Protein AF-A0A554A2L9-F1 (afdb_monomer_lite)

Radius of gyration: 14.88 Å; chains: 1; bounding box: 31×36×47 Å

Organism: NCBI:txid2597270

Sequence (107 aa):
MQKYTQGCRFLEKVGDPIVTFDHTQHMHVGYYEKGIDFEATFLKVAGQEKWCLYFEQNFYQVVLHGDYSEDETFGSLVAVINGDLTYELGCLVLKQFLEREKLIKKE

pLDDT: mean 84.61, std 20.98, range [26.34, 97.94]

Foldseek 3Di:
DDDDDPWPFDPDDPDDDTFGFDPVDKDKAWDCPPNDTFIWMWTHTPPFQKIWIAGACVVVVHDFPDDFDADPPRGTGQDMDGHDDDRVNVNVSVVVSCCVRVVDPDD

Secondary structure (DSSP, 8-state):
-------------TTS----EEEEEEEEEEE-STT--EEEEEEEETTSSEEEEEE-TTTTT----S---EETTTEEEEEEEES---HHHHHHHHHHHHHHTTSS---

InterPro domains:
  IPR025047 Protein of unknown function DUF3986 [PF13143] (20-100)

Structure (mmCIF, N/CA/C/O backbone):
data_AF-A0A554A2L9-F1
#
_entry.id   AF-A0A554A2L9-F1
#
loop_
_atom_site.group_PDB
_atom_site.id
_atom_site.type_symbol
_atom_site.label_atom_id
_atom_site.label_alt_id
_atom_site.label_comp_id
_atom_site.label_asym_id
_atom_site.label_entity_id
_atom_site.label_seq_id
_atom_site.pdbx_PDB_ins_code
_atom_site.Cartn_x
_atom_site.Cartn_y
_atom_site.Cartn_z
_atom_site.occupancy
_atom_site.B_iso_or_equiv
_atom_site.auth_seq_id
_atom_site.auth_comp_id
_atom_site.auth_asym_id
_atom_site.auth_atom_id
_atom_site.pdbx_PDB_model_num
ATOM 1 N N . MET A 1 1 ? 1.418 -23.308 -29.157 1.00 35.03 1 MET A N 1
ATOM 2 C CA . MET A 1 1 ? 2.636 -22.654 -28.630 1.00 35.03 1 MET A CA 1
ATOM 3 C C . MET A 1 1 ? 2.201 -21.327 -28.022 1.00 35.03 1 MET A C 1
ATOM 5 O O . MET A 1 1 ? 1.708 -20.479 -28.755 1.00 35.03 1 MET A O 1
ATOM 9 N N . GLN A 1 2 ? 2.214 -21.229 -26.690 1.00 31.03 2 GLN A N 1
ATOM 10 C CA . GLN A 1 2 ? 1.704 -20.086 -25.921 1.00 31.03 2 GLN A CA 1
ATOM 11 C C . GLN A 1 2 ? 2.486 -18.806 -26.242 1.00 31.03 2 GLN A C 1
ATOM 13 O O . GLN A 1 2 ? 3.714 -18.831 -26.289 1.00 31.03 2 GLN A O 1
ATOM 18 N N . LYS A 1 3 ? 1.782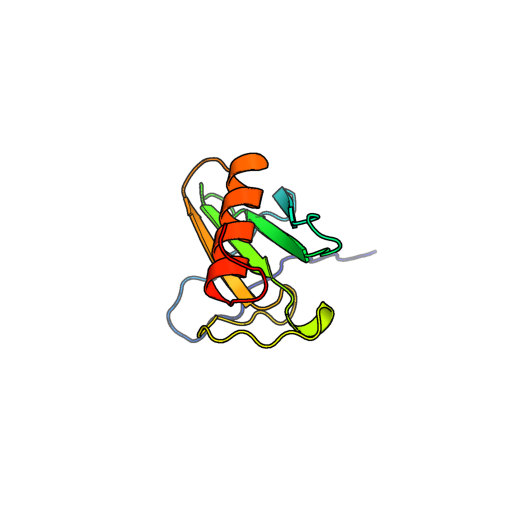 -17.685 -26.419 1.00 26.34 3 LYS A N 1
ATOM 19 C CA . LYS A 1 3 ? 2.367 -16.346 -26.313 1.00 26.34 3 LYS A CA 1
ATOM 20 C C . LYS A 1 3 ? 1.821 -15.716 -25.038 1.00 26.34 3 LYS A C 1
ATOM 22 O O . LYS A 1 3 ? 0.698 -15.227 -25.020 1.00 26.34 3 LYS A O 1
ATOM 27 N N . TYR A 1 4 ? 2.605 -15.800 -23.970 1.00 27.62 4 TYR A N 1
ATOM 28 C CA . TYR A 1 4 ? 2.410 -14.989 -22.778 1.00 27.62 4 TYR A CA 1
ATOM 29 C C . TYR A 1 4 ? 2.945 -13.591 -23.082 1.00 27.62 4 TYR A C 1
ATOM 31 O O . TYR A 1 4 ? 4.145 -13.407 -23.255 1.00 27.62 4 TYR A O 1
ATOM 39 N N . THR A 1 5 ? 2.058 -12.610 -23.154 1.00 32.28 5 THR A N 1
ATOM 40 C CA . THR A 1 5 ? 2.419 -11.200 -22.983 1.00 32.28 5 THR A CA 1
ATOM 41 C C . THR A 1 5 ? 1.708 -10.711 -21.733 1.00 32.28 5 THR A C 1
ATOM 43 O O . THR A 1 5 ? 0.685 -10.042 -21.816 1.00 32.28 5 THR A O 1
ATOM 46 N N . GLN A 1 6 ? 2.230 -11.104 -20.568 1.00 36.84 6 GLN A N 1
ATOM 47 C CA . GLN A 1 6 ? 2.011 -10.347 -19.339 1.00 36.84 6 GLN A CA 1
ATOM 48 C C . GLN A 1 6 ? 2.974 -9.164 -19.375 1.00 36.84 6 GLN A C 1
ATOM 50 O O . GLN A 1 6 ? 4.147 -9.278 -19.040 1.00 36.84 6 GLN A O 1
ATOM 55 N N . GLY A 1 7 ? 2.473 -8.048 -19.879 1.00 36.12 7 GLY A N 1
ATOM 56 C CA . GLY A 1 7 ? 3.020 -6.734 -19.605 1.00 36.12 7 GLY A CA 1
ATOM 57 C C . GLY A 1 7 ? 1.821 -5.887 -19.243 1.00 36.12 7 GLY A C 1
ATOM 58 O O . GLY A 1 7 ? 1.064 -5.512 -20.138 1.00 36.12 7 GLY A O 1
ATOM 59 N N . CYS A 1 8 ? 1.590 -5.675 -17.948 1.00 38.66 8 CYS A N 1
ATOM 60 C CA . CYS A 1 8 ? 0.551 -4.754 -17.495 1.00 38.66 8 CYS A CA 1
ATOM 61 C C . CYS A 1 8 ? 0.978 -3.352 -17.942 1.00 38.66 8 CYS A C 1
ATOM 63 O O . CYS A 1 8 ? 1.822 -2.720 -17.314 1.00 38.66 8 CYS A O 1
ATOM 65 N N . ARG A 1 9 ? 0.478 -2.916 -19.103 1.00 38.88 9 ARG A N 1
ATOM 66 C CA . ARG A 1 9 ? 0.591 -1.534 -19.562 1.00 38.88 9 ARG A CA 1
ATOM 67 C C . ARG A 1 9 ? -0.519 -0.747 -18.893 1.00 38.88 9 ARG A C 1
ATOM 69 O O . ARG A 1 9 ? -1.689 -0.996 -19.166 1.00 38.88 9 ARG A O 1
ATOM 76 N N . PHE A 1 10 ? -0.123 0.205 -18.066 1.00 48.34 10 PHE A N 1
ATOM 77 C CA . PHE A 1 10 ? -1.009 1.210 -17.508 1.00 48.34 10 PHE A CA 1
ATOM 78 C C . PHE A 1 10 ? -1.520 2.076 -18.661 1.00 48.34 10 PHE A C 1
ATOM 80 O O . PHE A 1 10 ? -0.737 2.644 -19.426 1.00 48.34 10 PHE A O 1
ATOM 87 N N . LEU A 1 11 ? -2.837 2.109 -18.850 1.00 38.03 1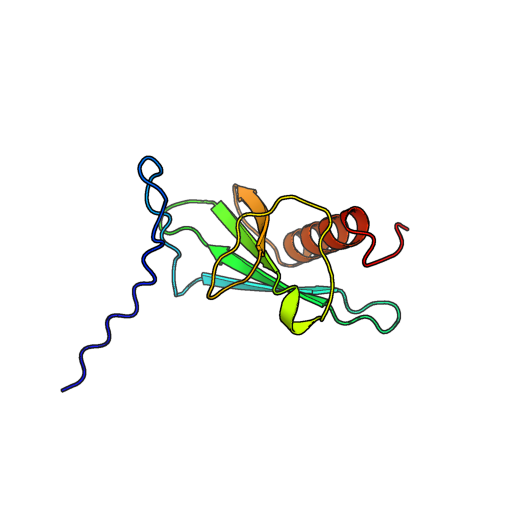1 LEU A N 1
ATOM 88 C CA . LEU A 1 11 ? -3.477 3.036 -19.775 1.00 38.03 11 LEU A CA 1
ATOM 89 C C . LEU A 1 11 ? -3.645 4.364 -19.039 1.00 38.03 11 LEU A C 1
ATOM 91 O O . LEU A 1 11 ? -4.618 4.561 -18.319 1.00 38.03 11 LEU A O 1
ATOM 95 N N . GLU A 1 12 ? -2.682 5.269 -19.197 1.00 39.41 12 GLU A N 1
ATOM 96 C CA . GLU A 1 12 ? -2.809 6.623 -18.667 1.00 39.41 12 GLU A CA 1
ATOM 97 C C . GLU A 1 12 ? -3.602 7.529 -19.612 1.00 39.41 12 GLU A C 1
ATOM 99 O O . GLU A 1 12 ? -3.522 7.454 -20.845 1.00 39.41 12 GLU A O 1
ATOM 104 N N . LYS A 1 13 ? -4.372 8.421 -18.983 1.00 38.44 13 LYS A N 1
ATOM 105 C CA . LYS A 1 13 ? -4.922 9.630 -19.590 1.00 38.44 13 LYS A CA 1
ATOM 106 C C . LYS A 1 13 ? -3.803 10.361 -20.341 1.00 38.44 13 LYS A C 1
ATOM 108 O O . LYS A 1 13 ? -2.669 10.431 -19.884 1.00 38.44 13 LYS A O 1
ATOM 113 N N . VAL A 1 14 ? -4.143 10.893 -21.513 1.00 35.50 14 VAL A N 1
ATOM 114 C CA . VAL A 1 14 ? -3.223 11.564 -22.442 1.00 35.50 14 VAL A CA 1
ATOM 115 C C . VAL A 1 14 ? -2.355 12.601 -21.711 1.00 35.50 14 VAL A C 1
ATOM 117 O O . VAL A 1 14 ? -2.851 13.673 -21.374 1.00 35.50 14 VAL A O 1
ATOM 120 N N . GLY A 1 15 ? -1.068 12.298 -21.501 1.00 43.72 15 GLY A N 1
ATOM 121 C CA . GLY A 1 15 ? -0.077 13.261 -21.006 1.00 43.72 15 GLY A CA 1
ATOM 122 C C . GLY A 1 15 ? 0.934 12.731 -19.990 1.00 43.72 15 GLY A C 1
ATOM 123 O O . GLY A 1 15 ? 2.027 13.292 -19.927 1.00 43.72 15 GLY A O 1
ATOM 124 N N . ASP A 1 16 ? 0.622 11.657 -19.262 1.00 48.25 16 ASP A N 1
ATOM 125 C CA . ASP A 1 16 ? 1.536 11.087 -18.265 1.00 48.25 16 ASP A CA 1
ATOM 126 C C . ASP A 1 16 ? 2.373 9.919 -18.838 1.00 48.25 16 ASP A C 1
ATOM 128 O O . ASP A 1 16 ? 1.960 9.245 -19.794 1.00 48.25 16 ASP A O 1
ATOM 132 N N . PRO A 1 17 ? 3.623 9.738 -18.365 1.00 55.69 17 PRO A N 1
ATOM 133 C CA . PRO A 1 17 ? 4.478 8.650 -18.807 1.00 55.69 17 PRO A CA 1
ATOM 134 C C . PRO A 1 17 ? 4.005 7.325 -18.208 1.00 55.69 17 PRO A C 1
ATOM 136 O O . PRO A 1 17 ? 4.181 7.109 -17.012 1.00 55.69 17 PRO A O 1
ATOM 139 N N . ILE A 1 18 ? 3.542 6.419 -19.082 1.00 67.56 18 ILE A N 1
ATOM 140 C CA . ILE A 1 18 ? 3.124 5.043 -18.760 1.00 67.56 18 ILE A CA 1
ATOM 141 C C . ILE A 1 18 ? 4.029 4.447 -17.677 1.00 67.56 18 ILE A C 1
ATOM 143 O O . ILE A 1 18 ? 5.163 4.027 -17.949 1.00 67.56 18 ILE A O 1
ATOM 147 N N . VAL A 1 19 ? 3.520 4.383 -16.447 1.00 76.31 19 VAL A N 1
ATOM 148 C CA . VAL A 1 19 ? 4.199 3.675 -15.363 1.00 76.31 19 VAL A CA 1
ATOM 149 C C . VAL A 1 19 ? 4.236 2.200 -15.743 1.00 76.31 19 VAL A C 1
ATOM 151 O O . VAL A 1 19 ? 3.277 1.658 -16.274 1.00 76.31 19 VAL A O 1
ATOM 154 N N . THR A 1 20 ? 5.372 1.540 -15.553 1.00 88.94 20 THR A N 1
ATOM 155 C CA . THR A 1 20 ? 5.499 0.091 -15.749 1.00 88.94 20 THR A CA 1
ATOM 156 C C . THR A 1 20 ? 6.064 -0.487 -14.467 1.00 88.94 20 THR A C 1
ATOM 158 O O . THR A 1 20 ? 7.040 0.049 -13.941 1.00 88.94 20 THR A O 1
ATOM 161 N N . PHE A 1 21 ? 5.463 -1.558 -13.957 1.00 92.25 21 PHE A N 1
ATOM 162 C CA . PHE A 1 21 ? 5.951 -2.234 -12.758 1.00 92.25 21 PHE A CA 1
ATOM 163 C C . PHE A 1 21 ? 6.853 -3.418 -13.105 1.00 92.25 21 PHE A C 1
ATOM 165 O O . PHE A 1 21 ? 6.679 -4.080 -14.128 1.00 92.25 21 PHE A O 1
ATOM 172 N N . ASP A 1 22 ? 7.827 -3.678 -12.240 1.00 91.56 22 ASP A N 1
ATOM 173 C CA . ASP A 1 22 ? 8.644 -4.882 -12.278 1.00 91.56 22 ASP A CA 1
ATOM 174 C C . ASP A 1 22 ? 7.815 -6.067 -11.766 1.00 91.56 22 ASP A C 1
ATOM 176 O O . ASP A 1 22 ? 7.504 -6.175 -10.582 1.00 91.56 22 ASP A O 1
ATOM 180 N N . HIS A 1 23 ? 7.471 -6.984 -12.670 1.00 88.31 23 HIS A N 1
ATOM 181 C CA . HIS A 1 23 ? 6.664 -8.165 -12.357 1.00 88.31 23 HIS A CA 1
ATOM 182 C C . HIS A 1 23 ? 7.342 -9.149 -11.391 1.00 88.31 23 HIS A C 1
ATOM 184 O O . HIS A 1 23 ? 6.678 -10.043 -10.868 1.00 88.31 23 HIS A O 1
ATOM 190 N N . THR A 1 24 ? 8.646 -9.011 -11.153 1.00 92.31 24 THR A N 1
ATOM 191 C CA . THR A 1 24 ? 9.404 -9.867 -10.232 1.00 92.31 24 THR A CA 1
ATOM 192 C C . THR A 1 24 ? 9.483 -9.304 -8.815 1.00 92.31 24 THR A C 1
ATOM 194 O O . THR A 1 24 ? 9.852 -10.036 -7.900 1.00 92.31 24 THR A O 1
ATOM 197 N N . GLN A 1 25 ? 9.113 -8.033 -8.614 1.00 93.00 25 GLN A N 1
ATOM 198 C CA . GLN A 1 25 ? 9.270 -7.331 -7.342 1.00 93.00 25 GLN A CA 1
ATOM 199 C C . GLN A 1 25 ? 7.957 -6.693 -6.881 1.00 93.00 25 GLN A C 1
ATOM 201 O O . GLN A 1 25 ? 7.538 -5.633 -7.349 1.00 93.00 25 GLN A O 1
ATOM 206 N N . HIS A 1 26 ? 7.338 -7.335 -5.897 1.00 95.62 26 HIS A N 1
ATOM 207 C CA . HIS A 1 26 ? 6.200 -6.819 -5.148 1.00 95.62 26 HIS A CA 1
ATOM 208 C C . HIS A 1 26 ? 6.347 -7.207 -3.676 1.00 95.62 26 HIS A C 1
ATOM 210 O O . HIS A 1 26 ? 7.020 -8.185 -3.347 1.00 95.62 26 HIS A O 1
ATOM 216 N N . MET A 1 27 ? 5.736 -6.432 -2.787 1.00 96.81 27 MET A N 1
ATOM 217 C CA . MET A 1 27 ? 5.768 -6.687 -1.350 1.00 96.81 27 MET A CA 1
ATOM 218 C C . MET A 1 27 ? 4.368 -6.533 -0.771 1.00 96.81 27 MET A C 1
ATOM 220 O O . MET A 1 27 ? 3.791 -5.449 -0.818 1.00 96.81 27 MET A O 1
ATOM 224 N N . HIS A 1 28 ? 3.846 -7.616 -0.204 1.00 97.12 28 HIS A N 1
ATOM 225 C CA . HIS A 1 28 ? 2.639 -7.571 0.610 1.00 97.12 28 HIS A CA 1
ATOM 226 C C . HIS A 1 28 ? 2.987 -7.037 1.998 1.00 97.12 28 HIS A C 1
ATOM 228 O O . HIS A 1 28 ? 3.994 -7.432 2.589 1.00 97.12 28 HIS A O 1
ATOM 234 N N . VAL A 1 29 ? 2.160 -6.131 2.502 1.00 97.88 29 VAL A N 1
ATOM 235 C CA . VAL A 1 29 ? 2.262 -5.554 3.844 1.00 97.88 29 VAL A CA 1
ATOM 236 C C . VAL A 1 29 ? 0.898 -5.616 4.507 1.00 97.88 29 VAL A C 1
ATOM 238 O O . VAL A 1 29 ? -0.118 -5.524 3.819 1.00 97.88 29 VAL A O 1
ATOM 241 N N . GLY A 1 30 ? 0.874 -5.754 5.831 1.00 96.94 30 GLY A N 1
ATOM 242 C CA . GLY A 1 30 ? -0.373 -5.975 6.553 1.00 96.94 30 GLY A CA 1
ATOM 243 C C . GLY A 1 30 ? -0.450 -5.288 7.910 1.00 96.94 30 GLY A C 1
ATOM 244 O O . GLY A 1 30 ? 0.562 -4.981 8.544 1.00 96.94 30 GLY A O 1
ATOM 245 N N . TYR A 1 31 ? -1.682 -5.053 8.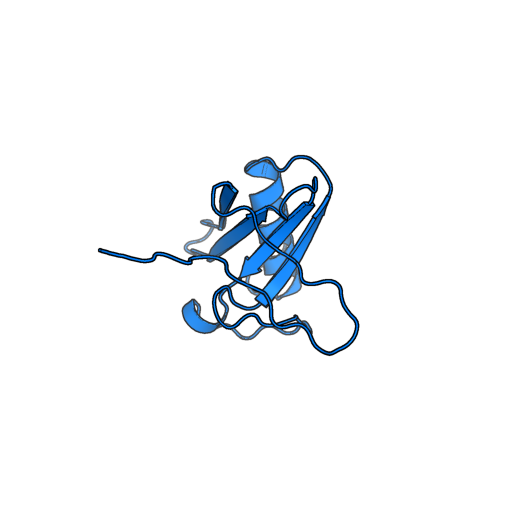351 1.00 96.69 31 TYR A N 1
ATOM 246 C CA . TYR A 1 31 ? -2.048 -4.602 9.687 1.00 96.69 31 TYR A CA 1
ATOM 247 C C . TYR A 1 31 ? -2.987 -5.635 10.315 1.00 96.69 31 TYR A C 1
ATOM 249 O O . TYR A 1 31 ? -4.132 -5.771 9.888 1.00 96.69 31 TYR A O 1
ATOM 257 N N . TYR A 1 32 ? -2.490 -6.332 11.342 1.00 95.06 32 TYR A N 1
ATOM 258 C CA . TYR A 1 32 ? -3.149 -7.503 11.943 1.00 95.06 32 TYR A CA 1
ATOM 259 C C . TYR A 1 32 ? -3.526 -7.312 13.425 1.00 95.06 32 TYR A C 1
ATOM 261 O O . TYR A 1 32 ? -3.645 -8.267 14.197 1.00 95.06 32 TYR A O 1
ATOM 269 N N . GLU A 1 33 ? -3.629 -6.066 13.887 1.00 92.81 33 GLU A N 1
ATOM 270 C CA . GLU A 1 33 ? -3.875 -5.774 15.300 1.00 92.81 33 GLU A CA 1
ATOM 271 C C . GLU A 1 33 ? -5.375 -5.656 15.603 1.00 92.81 33 GLU A C 1
ATOM 273 O O . GLU A 1 33 ? -6.185 -5.275 14.761 1.00 92.81 33 GLU A O 1
ATOM 278 N N . LYS A 1 34 ? -5.757 -5.928 16.859 1.00 88.31 34 LYS A N 1
ATOM 279 C CA . LYS A 1 34 ? -7.127 -5.722 17.378 1.00 88.31 34 LYS A CA 1
ATOM 280 C C . LYS A 1 34 ? -8.220 -6.461 16.584 1.00 88.31 34 LYS A C 1
ATOM 282 O O . LYS A 1 34 ? -9.366 -6.020 16.562 1.00 88.31 34 LYS A O 1
ATOM 287 N N . GLY A 1 35 ? -7.871 -7.600 15.981 1.00 88.88 35 GLY A N 1
ATOM 288 C CA . GLY A 1 35 ? -8.791 -8.418 15.184 1.00 88.88 35 GLY A CA 1
ATOM 289 C C . GLY A 1 35 ? -9.101 -7.840 13.802 1.00 88.88 35 GLY A C 1
ATOM 290 O O . GLY A 1 35 ? -10.056 -8.280 13.170 1.00 88.88 35 GLY A O 1
ATOM 291 N N . ILE A 1 36 ? -8.328 -6.849 13.363 1.00 92.19 36 ILE A N 1
ATOM 292 C CA . ILE A 1 36 ? -8.384 -6.279 12.020 1.00 92.19 36 ILE A CA 1
ATOM 293 C C . ILE A 1 36 ? -7.358 -7.006 11.158 1.00 92.19 36 ILE A C 1
ATOM 295 O O . ILE A 1 36 ? -6.287 -7.342 11.651 1.00 92.19 36 ILE A O 1
ATOM 299 N N . ASP A 1 37 ? -7.704 -7.240 9.897 1.00 95.56 37 ASP A N 1
ATOM 300 C CA . ASP A 1 37 ? -6.854 -7.888 8.904 1.00 95.56 37 ASP A CA 1
ATOM 301 C C . ASP A 1 37 ? -6.930 -7.073 7.606 1.00 95.56 37 ASP A C 1
ATOM 303 O O . ASP A 1 37 ? -7.847 -7.240 6.802 1.00 95.56 37 ASP A O 1
ATOM 307 N N . PHE A 1 38 ? -6.030 -6.097 7.474 1.00 97.06 38 PHE A N 1
ATOM 308 C CA . PHE A 1 38 ? -5.886 -5.292 6.262 1.00 97.06 38 PHE A CA 1
ATOM 309 C C . PHE A 1 38 ? -4.539 -5.572 5.620 1.00 97.06 38 PHE A C 1
ATOM 311 O O . PHE A 1 38 ? -3.508 -5.419 6.271 1.00 97.06 38 PHE A O 1
ATOM 318 N N . GLU A 1 39 ? -4.547 -5.870 4.329 1.00 97.25 39 GLU A N 1
ATOM 319 C CA . GLU A 1 39 ? -3.362 -6.058 3.507 1.00 97.25 39 GLU A CA 1
ATOM 320 C C . GLU A 1 39 ? -3.351 -5.062 2.350 1.00 97.25 39 GLU A C 1
ATOM 322 O O . GLU A 1 39 ? -4.381 -4.581 1.873 1.00 97.25 39 GLU A O 1
ATOM 327 N N . ALA A 1 40 ? -2.147 -4.733 1.909 1.00 97.50 40 ALA A N 1
ATOM 328 C CA . ALA A 1 40 ? -1.898 -3.883 0.762 1.00 97.50 40 ALA A CA 1
ATOM 329 C C . ALA A 1 40 ? -0.647 -4.374 0.034 1.00 97.50 40 ALA A C 1
ATOM 331 O O . ALA A 1 40 ? 0.201 -5.060 0.614 1.00 97.50 40 ALA A O 1
ATOM 332 N N . THR A 1 41 ? -0.518 -4.015 -1.240 1.00 97.69 41 THR A N 1
ATOM 333 C CA . THR A 1 41 ? 0.592 -4.488 -2.073 1.00 97.69 41 THR A CA 1
ATOM 334 C C . THR A 1 41 ? 1.405 -3.317 -2.593 1.00 97.69 41 THR A C 1
ATOM 336 O O . THR A 1 41 ? 0.890 -2.439 -3.284 1.00 97.69 41 THR A O 1
ATOM 339 N N . PHE A 1 42 ? 2.699 -3.319 -2.291 1.00 97.94 42 PHE A N 1
ATOM 340 C CA . PHE A 1 42 ? 3.668 -2.464 -2.954 1.00 97.94 42 PHE A CA 1
ATOM 341 C C . PHE A 1 42 ? 4.119 -3.090 -4.272 1.00 97.94 42 PHE A C 1
ATOM 343 O O . PHE A 1 42 ? 4.584 -4.229 -4.294 1.00 97.94 42 PHE A O 1
ATOM 350 N N . LEU A 1 43 ? 4.056 -2.317 -5.354 1.00 96.19 43 LEU A N 1
ATOM 351 C CA . LEU A 1 43 ? 4.588 -2.672 -6.669 1.00 96.19 43 LEU A CA 1
ATOM 352 C C . LEU A 1 43 ? 5.824 -1.818 -6.979 1.00 96.19 43 LEU A C 1
ATOM 354 O O . LEU A 1 43 ? 5.782 -0.589 -6.852 1.00 96.19 43 LEU A O 1
ATOM 358 N N . LYS A 1 44 ? 6.933 -2.457 -7.374 1.00 96.06 44 LYS A N 1
ATOM 359 C CA . LYS A 1 44 ? 8.178 -1.768 -7.750 1.00 96.06 44 LYS A CA 1
ATOM 360 C C . LYS A 1 44 ? 8.043 -1.168 -9.140 1.00 96.06 44 LYS A C 1
ATOM 362 O O . LYS A 1 44 ? 7.732 -1.883 -10.089 1.00 96.06 44 LYS A O 1
ATOM 367 N N . VAL A 1 45 ? 8.324 0.122 -9.300 1.00 94.38 45 VAL A N 1
ATOM 368 C CA . VAL A 1 45 ? 8.401 0.746 -10.629 1.00 94.38 45 VAL A CA 1
ATOM 369 C C . VAL A 1 45 ? 9.654 0.248 -11.350 1.00 94.38 45 VAL A C 1
ATOM 371 O O . VAL A 1 45 ? 10.764 0.325 -10.823 1.00 94.38 45 VAL A O 1
ATOM 374 N N . ALA A 1 46 ? 9.484 -0.256 -12.571 1.00 93.75 46 ALA A N 1
ATOM 375 C CA . ALA A 1 46 ? 10.565 -0.818 -13.366 1.00 93.75 46 ALA A CA 1
ATOM 376 C C . ALA A 1 46 ? 11.655 0.232 -13.640 1.00 93.75 46 ALA A C 1
ATOM 378 O O . ALA A 1 46 ? 11.383 1.325 -14.141 1.00 93.75 46 ALA A O 1
ATOM 379 N N . GLY A 1 47 ? 12.903 -0.114 -13.313 1.00 93.19 47 GLY A N 1
ATOM 380 C CA . GLY A 1 47 ? 14.065 0.753 -13.528 1.00 93.19 47 GLY A CA 1
ATOM 381 C C . GLY A 1 47 ? 14.129 1.991 -12.626 1.00 93.19 47 GLY A C 1
ATOM 382 O O . GLY A 1 47 ? 14.928 2.882 -12.905 1.00 93.19 47 GLY A O 1
ATOM 383 N N . GLN A 1 48 ? 13.308 2.074 -11.573 1.00 93.19 48 GLN A N 1
ATOM 384 C CA . GLN A 1 48 ? 13.315 3.193 -10.631 1.00 93.19 48 GLN A CA 1
ATOM 385 C C . GLN A 1 48 ? 13.382 2.704 -9.188 1.00 93.19 48 GLN A C 1
ATOM 387 O O . GLN A 1 48 ? 12.720 1.740 -8.809 1.00 93.19 48 GLN A O 1
ATOM 392 N N . GLU A 1 49 ? 14.080 3.455 -8.337 1.00 94.44 49 GLU A N 1
ATOM 393 C CA . GLU A 1 49 ? 13.977 3.294 -6.889 1.00 94.44 49 GLU A CA 1
ATOM 394 C C . GLU A 1 49 ? 12.676 3.910 -6.368 1.00 94.44 49 GLU A C 1
ATOM 396 O O . GLU A 1 49 ? 12.681 4.914 -5.662 1.00 94.44 49 GLU A O 1
ATOM 401 N N . LYS A 1 50 ? 11.539 3.347 -6.788 1.00 95.56 50 LYS A N 1
ATOM 402 C CA . LYS A 1 50 ? 10.200 3.823 -6.444 1.00 95.56 50 LYS A CA 1
ATOM 403 C C . LYS A 1 50 ? 9.232 2.657 -6.267 1.00 95.56 50 LYS A C 1
ATOM 405 O O . LYS A 1 50 ? 9.200 1.749 -7.093 1.00 95.56 50 LYS A O 1
ATOM 410 N N . TRP A 1 51 ? 8.410 2.724 -5.230 1.00 97.25 51 TRP A N 1
ATOM 411 C CA . TRP A 1 51 ? 7.375 1.746 -4.914 1.00 97.25 51 TRP A CA 1
ATOM 412 C C . TRP A 1 51 ? 6.014 2.428 -4.785 1.00 97.25 51 TRP A C 1
ATOM 414 O O . TRP A 1 51 ? 5.912 3.500 -4.189 1.00 97.25 51 TRP A O 1
ATOM 424 N N . CYS A 1 52 ? 4.973 1.794 -5.316 1.00 96.88 52 CYS A N 1
ATOM 425 C CA . CYS A 1 52 ? 3.591 2.273 -5.271 1.00 96.88 52 CYS A CA 1
ATOM 426 C C . CYS A 1 52 ? 2.747 1.327 -4.414 1.00 96.88 52 CYS A C 1
ATOM 428 O O . CYS A 1 52 ? 2.720 0.134 -4.704 1.00 96.88 52 CYS A O 1
ATOM 430 N N . LEU A 1 53 ? 2.080 1.840 -3.378 1.00 97.75 53 LEU A N 1
ATOM 431 C CA . LEU A 1 53 ? 1.192 1.068 -2.509 1.00 97.75 53 LEU A CA 1
ATOM 432 C C . LEU A 1 53 ? -0.231 1.092 -3.048 1.00 97.75 53 LEU A C 1
ATOM 434 O O . LEU A 1 53 ? -0.844 2.159 -3.109 1.00 97.75 53 LEU A O 1
ATOM 438 N N . TYR A 1 54 ? -0.760 -0.084 -3.347 1.00 97.56 54 TYR A N 1
ATOM 439 C CA . TYR A 1 54 ? -2.144 -0.272 -3.747 1.00 97.56 54 TYR A CA 1
ATOM 440 C C . TYR A 1 54 ? -2.955 -0.953 -2.647 1.00 97.56 54 TYR A C 1
ATOM 442 O O . TYR A 1 54 ? -2.467 -1.880 -1.991 1.00 97.56 54 TYR A O 1
ATOM 450 N N . PHE A 1 55 ? -4.188 -0.486 -2.456 1.00 97.19 55 PHE A N 1
ATOM 451 C CA . PHE A 1 55 ? -5.131 -1.006 -1.471 1.00 97.19 55 PHE A CA 1
ATOM 452 C C . PHE A 1 55 ? -6.482 -1.318 -2.122 1.00 97.19 55 PHE A C 1
ATOM 454 O O . PHE A 1 55 ? -7.112 -0.456 -2.736 1.00 97.19 55 PHE A O 1
ATOM 461 N N . GLU A 1 56 ? -6.956 -2.550 -1.950 1.00 95.12 56 GLU A N 1
ATOM 462 C CA . GLU A 1 56 ? -8.192 -3.024 -2.570 1.00 95.12 56 GLU A CA 1
ATOM 463 C C . GLU A 1 56 ? -9.405 -2.768 -1.660 1.00 95.12 56 GLU A C 1
ATOM 465 O O . GLU A 1 56 ? -9.912 -3.658 -0.976 1.00 95.12 56 GLU A O 1
ATOM 470 N N . GLN A 1 57 ? -9.904 -1.528 -1.650 1.00 93.06 57 GLN A N 1
ATOM 471 C CA . GLN A 1 57 ? -11.024 -1.119 -0.783 1.00 93.06 57 GLN A CA 1
ATOM 472 C C . GLN A 1 57 ? -12.292 -1.982 -0.950 1.00 93.06 57 GLN A C 1
ATOM 474 O O . GLN A 1 57 ? -13.007 -2.232 0.021 1.00 93.06 57 GLN A O 1
ATOM 479 N N . ASN A 1 58 ? -12.545 -2.478 -2.168 1.00 91.44 58 ASN A N 1
ATOM 480 C CA . ASN A 1 58 ? -13.725 -3.281 -2.496 1.00 91.44 58 ASN A CA 1
ATOM 481 C C . ASN A 1 58 ? -13.694 -4.661 -1.834 1.00 91.44 58 ASN A C 1
ATOM 483 O O . ASN A 1 58 ? -14.730 -5.120 -1.351 1.00 91.44 58 ASN A O 1
ATOM 487 N N . PHE A 1 59 ? -12.520 -5.299 -1.774 1.00 92.94 59 PHE A N 1
ATOM 488 C CA . PHE A 1 59 ? -12.342 -6.579 -1.087 1.00 92.94 59 PHE A CA 1
ATOM 489 C C . PHE A 1 59 ? -12.706 -6.453 0.396 1.00 92.94 59 PHE A C 1
ATOM 491 O O . PHE A 1 59 ? -13.424 -7.289 0.945 1.00 92.94 59 PHE A O 1
ATOM 498 N N . TYR A 1 60 ? -12.298 -5.344 1.013 1.00 93.50 60 TYR A N 1
ATOM 499 C CA . TYR A 1 60 ? -12.577 -5.046 2.414 1.00 93.50 60 TYR A CA 1
ATOM 500 C C . TYR A 1 60 ? -13.940 -4.394 2.678 1.00 93.50 60 TYR A C 1
ATOM 502 O O . TYR A 1 60 ? -14.297 -4.191 3.838 1.00 93.50 60 TYR A O 1
ATOM 510 N N . GLN A 1 61 ? -14.709 -4.064 1.636 1.00 94.19 61 GLN A N 1
ATOM 511 C CA . GLN A 1 61 ? -16.001 -3.371 1.737 1.00 94.19 61 GLN A CA 1
ATOM 512 C C . GLN A 1 61 ? -15.922 -2.052 2.527 1.00 94.19 61 GLN A C 1
ATOM 514 O O . GLN A 1 61 ? -16.849 -1.686 3.254 1.00 94.19 61 GLN A O 1
ATOM 519 N N . VAL A 1 62 ? -14.807 -1.333 2.390 1.00 94.25 62 VAL A N 1
ATOM 520 C CA . VAL A 1 62 ? -14.594 -0.031 3.032 1.00 94.25 62 VAL A CA 1
ATOM 521 C C . VAL A 1 62 ? -14.744 1.098 2.024 1.00 94.25 62 VAL A C 1
ATOM 523 O O . VAL A 1 62 ? -14.537 0.919 0.827 1.00 94.25 62 VAL A O 1
ATOM 526 N N . VAL A 1 63 ? -15.096 2.279 2.523 1.00 93.19 63 VAL A N 1
ATOM 527 C CA . VAL A 1 63 ? -15.153 3.503 1.723 1.00 93.19 63 VAL A CA 1
ATOM 528 C C . VAL A 1 63 ? -13.965 4.370 2.103 1.00 93.19 63 VAL A C 1
ATOM 530 O O . VAL A 1 63 ? -13.820 4.741 3.271 1.00 93.19 63 VAL A O 1
ATOM 533 N N . LEU A 1 64 ? -13.124 4.688 1.123 1.00 93.50 64 LEU A N 1
ATOM 534 C CA . LEU A 1 64 ? -12.051 5.658 1.288 1.00 93.50 64 LEU A CA 1
ATOM 535 C C . LEU A 1 64 ? -12.602 7.084 1.144 1.00 93.50 64 LEU A C 1
ATOM 537 O O . LEU A 1 64 ? -13.498 7.357 0.348 1.00 93.50 64 LEU A O 1
ATOM 541 N N . HIS A 1 65 ? -12.074 7.997 1.950 1.00 92.31 65 HIS A N 1
ATOM 542 C CA . HIS A 1 65 ? -12.434 9.413 1.970 1.00 92.31 65 HIS A CA 1
ATOM 543 C C . HIS A 1 65 ? -11.487 10.264 1.117 1.00 92.31 65 HIS A C 1
ATOM 545 O O . HIS A 1 65 ? -11.843 11.383 0.743 1.00 92.31 65 HIS A O 1
ATOM 551 N N . GLY A 1 66 ? -10.270 9.777 0.863 1.00 87.81 66 GLY A N 1
ATOM 552 C CA . GLY A 1 66 ? -9.314 10.425 -0.028 1.00 87.81 66 GLY A CA 1
ATOM 553 C C . GLY A 1 66 ? -9.682 10.280 -1.507 1.00 87.81 66 GLY A C 1
ATOM 554 O O . GLY A 1 66 ? -10.349 9.331 -1.907 1.00 87.81 66 GLY A O 1
ATOM 555 N N . ASP A 1 67 ? -9.214 11.231 -2.316 1.00 91.00 67 ASP A N 1
ATOM 556 C CA . ASP A 1 67 ? -9.263 11.140 -3.776 1.00 91.00 67 ASP A CA 1
ATOM 557 C C . ASP A 1 67 ? -8.021 10.379 -4.253 1.00 91.00 67 ASP A C 1
ATOM 559 O O . ASP A 1 67 ? -6.902 10.903 -4.212 1.00 91.00 67 ASP A O 1
ATOM 563 N N . TYR A 1 68 ? -8.211 9.110 -4.610 1.00 92.44 68 TYR A N 1
ATOM 564 C CA . TYR A 1 68 ? -7.147 8.200 -5.016 1.00 92.44 68 TYR A CA 1
ATOM 565 C C . TYR A 1 68 ? -7.311 7.812 -6.483 1.00 92.44 68 TYR A C 1
ATOM 567 O O . TYR A 1 68 ? -8.417 7.580 -6.968 1.00 92.44 68 TYR A O 1
ATOM 575 N N . SER A 1 69 ? -6.187 7.688 -7.188 1.00 90.69 69 SER A N 1
ATOM 576 C CA . SER A 1 69 ? -6.187 7.071 -8.512 1.00 90.69 69 SER A CA 1
ATOM 577 C C . SER A 1 69 ? -6.528 5.590 -8.373 1.00 90.69 69 SER A C 1
ATOM 579 O O . SER A 1 69 ? -5.818 4.856 -7.687 1.00 90.69 69 SER A O 1
ATOM 581 N N . GLU A 1 70 ? -7.597 5.165 -9.034 1.00 88.56 70 GLU A N 1
ATOM 582 C CA . GLU A 1 70 ? -8.021 3.767 -9.091 1.00 88.56 70 GLU A CA 1
ATOM 583 C C . GLU A 1 70 ? -7.318 3.030 -10.232 1.00 88.56 70 GLU A C 1
ATOM 585 O O . GLU A 1 70 ? -7.209 3.542 -11.350 1.00 88.56 70 GLU A O 1
ATOM 590 N N . ASP A 1 71 ? -6.889 1.807 -9.949 1.00 88.38 71 ASP A N 1
ATOM 591 C CA . ASP A 1 71 ? -6.439 0.827 -10.925 1.00 88.38 71 ASP A CA 1
ATOM 592 C C . ASP A 1 71 ? -7.372 -0.390 -10.887 1.00 88.38 71 ASP A C 1
ATOM 594 O O . ASP A 1 71 ? -7.651 -0.941 -9.823 1.00 88.38 71 ASP A O 1
ATOM 598 N N . GLU A 1 72 ? -7.851 -0.830 -12.052 1.00 85.44 72 GLU A N 1
ATOM 599 C CA . GLU A 1 72 ? -8.820 -1.934 -12.150 1.00 85.44 72 GLU A CA 1
ATOM 600 C C . GLU A 1 72 ? -8.272 -3.279 -11.650 1.00 85.44 72 GLU A C 1
ATOM 602 O O . GLU A 1 72 ? -9.050 -4.181 -11.345 1.00 85.44 72 GLU A O 1
ATOM 607 N N . THR A 1 73 ? -6.947 -3.436 -11.596 1.00 86.19 73 THR A N 1
ATOM 608 C CA . THR A 1 73 ? -6.282 -4.680 -11.188 1.00 86.19 73 THR A CA 1
ATOM 609 C C . THR A 1 73 ? -5.849 -4.639 -9.728 1.00 86.19 73 THR A C 1
ATOM 611 O O . THR A 1 73 ? -5.937 -5.655 -9.045 1.00 86.19 73 THR A O 1
ATOM 614 N N . PHE A 1 74 ? -5.350 -3.496 -9.255 1.00 88.56 74 PHE A N 1
ATOM 615 C CA . PHE A 1 74 ? -4.702 -3.396 -7.943 1.00 88.56 74 PHE A CA 1
ATOM 616 C C . PHE A 1 74 ? -5.497 -2.584 -6.908 1.00 88.56 74 PHE A C 1
ATOM 618 O O . PHE A 1 74 ? -5.174 -2.631 -5.722 1.00 88.56 74 PHE A O 1
ATOM 625 N N . GLY A 1 75 ? -6.541 -1.863 -7.322 1.00 92.62 75 GLY A N 1
ATOM 626 C CA . GLY A 1 75 ? -7.328 -0.982 -6.460 1.00 92.62 75 GLY A CA 1
ATOM 627 C C . GLY A 1 75 ? -6.757 0.434 -6.385 1.00 92.62 75 GLY A C 1
ATOM 628 O O . GLY A 1 75 ? -6.166 0.939 -7.340 1.00 92.62 75 GLY A O 1
ATOM 629 N N . SER A 1 76 ? -6.926 1.096 -5.244 1.00 95.44 76 SER A N 1
ATOM 630 C CA . SER A 1 76 ? -6.586 2.511 -5.089 1.00 95.44 76 SER A CA 1
ATOM 631 C C . SER A 1 76 ? -5.087 2.694 -4.813 1.00 95.44 76 SER A C 1
ATOM 633 O O . SER A 1 76 ? -4.527 2.028 -3.940 1.00 95.44 76 SER A O 1
ATOM 635 N N . LEU A 1 77 ? -4.423 3.626 -5.506 1.00 96.06 77 LEU A N 1
ATOM 636 C CA . LEU A 1 77 ? -3.036 4.024 -5.228 1.00 96.06 77 LEU A CA 1
ATOM 637 C C . LEU A 1 77 ? -2.986 4.965 -4.017 1.00 96.06 77 LEU A C 1
ATOM 639 O O . LEU A 1 77 ? -3.304 6.148 -4.132 1.00 96.06 77 LEU A O 1
ATOM 643 N N . VAL A 1 78 ? -2.547 4.464 -2.862 1.00 96.25 78 VAL A N 1
ATOM 644 C CA . VAL A 1 78 ? -2.686 5.169 -1.570 1.00 96.25 78 VAL A CA 1
ATOM 645 C C . VAL A 1 78 ? -1.387 5.749 -1.010 1.00 96.25 78 VAL A C 1
ATOM 647 O O . VAL A 1 78 ? -1.426 6.598 -0.110 1.00 96.25 78 VAL A O 1
ATOM 650 N N . ALA A 1 79 ? -0.235 5.312 -1.527 1.00 96.00 79 ALA A N 1
ATOM 651 C CA . ALA A 1 79 ? 1.072 5.871 -1.193 1.00 96.00 79 ALA A CA 1
ATOM 652 C C . ALA A 1 79 ? 2.116 5.602 -2.287 1.00 96.00 79 ALA A C 1
ATOM 654 O O . ALA A 1 79 ? 2.021 4.639 -3.044 1.00 96.00 79 ALA A O 1
ATOM 655 N N . VAL A 1 80 ? 3.155 6.437 -2.325 1.00 96.06 80 VAL A N 1
ATOM 656 C CA . VAL A 1 80 ? 4.340 6.248 -3.170 1.00 96.06 80 VAL A CA 1
ATOM 657 C C . VAL A 1 80 ? 5.579 6.519 -2.324 1.00 96.06 80 VAL A C 1
ATOM 659 O O . VAL A 1 80 ? 5.647 7.533 -1.631 1.00 96.06 80 VAL A O 1
ATOM 662 N N . ILE A 1 81 ? 6.561 5.626 -2.388 1.00 94.81 81 ILE A N 1
ATOM 663 C CA . ILE A 1 81 ? 7.830 5.726 -1.659 1.00 94.81 81 ILE A CA 1
ATOM 664 C C . ILE A 1 81 ? 8.968 5.749 -2.674 1.00 94.81 81 ILE A C 1
ATOM 666 O O . ILE A 1 81 ? 8.949 4.986 -3.636 1.00 94.81 81 ILE A O 1
ATOM 670 N N . ASN A 1 82 ? 9.961 6.609 -2.455 1.00 95.12 82 ASN A N 1
ATOM 671 C CA . ASN A 1 82 ? 11.207 6.600 -3.220 1.00 95.12 82 ASN A CA 1
ATOM 672 C C . ASN A 1 82 ? 12.330 6.006 -2.358 1.00 95.12 82 ASN A C 1
ATOM 674 O O . ASN A 1 82 ? 12.411 6.310 -1.169 1.00 95.12 82 ASN A O 1
ATOM 678 N N . GLY A 1 83 ? 13.204 5.215 -2.971 1.00 92.81 83 GLY A N 1
ATOM 679 C CA . GLY A 1 83 ? 14.290 4.490 -2.322 1.00 92.81 83 GLY A CA 1
ATOM 680 C C . GLY A 1 83 ? 13.964 3.025 -2.035 1.00 92.81 83 GLY A C 1
ATOM 681 O O . GLY A 1 83 ? 13.005 2.451 -2.566 1.00 92.81 83 GLY A O 1
ATOM 682 N N . ASP A 1 84 ? 14.795 2.440 -1.176 1.00 91.75 84 ASP A N 1
ATOM 683 C CA . ASP A 1 84 ? 14.643 1.070 -0.705 1.00 91.75 84 ASP A CA 1
ATOM 684 C C . ASP A 1 84 ? 13.424 0.938 0.212 1.00 91.75 84 ASP A C 1
ATOM 686 O O . ASP A 1 84 ? 13.181 1.767 1.092 1.00 91.75 84 ASP A O 1
ATOM 690 N N . LEU A 1 85 ? 12.665 -0.136 0.009 1.00 95.06 85 LEU A N 1
ATOM 691 C CA . LEU A 1 85 ? 11.508 -0.478 0.824 1.00 95.06 85 LEU A CA 1
ATOM 692 C C . LEU A 1 85 ? 11.863 -1.667 1.713 1.00 95.06 85 LEU A C 1
ATOM 694 O O . LEU A 1 85 ? 12.183 -2.745 1.212 1.00 95.06 85 L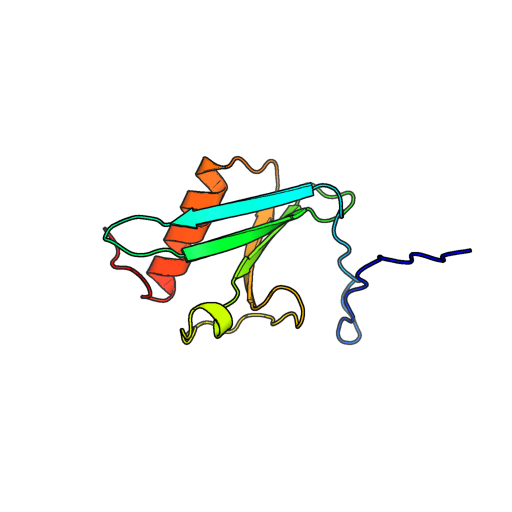EU A O 1
ATOM 698 N N . THR A 1 86 ? 11.764 -1.482 3.028 1.00 96.81 86 THR A N 1
ATOM 699 C CA . THR A 1 86 ? 11.744 -2.596 3.981 1.00 96.81 86 THR A CA 1
ATOM 700 C C . THR A 1 86 ? 10.310 -2.955 4.342 1.00 96.81 86 THR A C 1
ATOM 702 O O . THR A 1 86 ? 9.397 -2.133 4.216 1.00 96.81 86 THR A O 1
ATOM 705 N N . TYR A 1 87 ? 10.120 -4.175 4.838 1.00 96.69 87 TYR A N 1
ATOM 706 C CA . TYR A 1 87 ? 8.814 -4.637 5.292 1.00 96.69 87 TYR A CA 1
ATOM 707 C C . TYR A 1 87 ? 8.258 -3.756 6.421 1.00 96.69 87 TYR A C 1
ATOM 709 O O . TYR A 1 87 ? 7.106 -3.331 6.368 1.00 96.69 87 TYR A O 1
ATOM 717 N N . GLU A 1 88 ? 9.086 -3.391 7.401 1.00 97.25 88 GLU A N 1
ATOM 718 C CA . GLU A 1 88 ? 8.680 -2.563 8.542 1.00 97.25 88 GLU A CA 1
ATOM 719 C C . GLU A 1 88 ? 8.239 -1.163 8.104 1.00 97.25 88 GLU A C 1
ATOM 721 O O . GLU A 1 88 ? 7.234 -0.646 8.597 1.00 97.25 88 GLU A O 1
ATOM 726 N N . LEU A 1 89 ? 8.960 -0.559 7.152 1.00 97.12 89 LEU A N 1
ATOM 727 C CA . LEU A 1 89 ? 8.581 0.729 6.577 1.00 97.12 89 LEU A CA 1
ATOM 728 C C . LEU A 1 89 ? 7.255 0.617 5.820 1.00 97.12 89 LEU A C 1
ATOM 730 O O . LEU A 1 89 ? 6.389 1.479 5.965 1.00 97.12 89 LEU A O 1
ATOM 734 N N . GLY A 1 90 ? 7.079 -0.449 5.040 1.00 97.69 90 GLY A N 1
ATOM 735 C CA . GLY A 1 90 ? 5.849 -0.690 4.297 1.00 97.69 90 GLY A CA 1
ATOM 736 C C . GLY A 1 90 ? 4.630 -0.862 5.211 1.00 97.69 90 GLY A C 1
ATOM 737 O O . GLY A 1 90 ? 3.609 -0.206 4.996 1.00 97.69 90 GLY A O 1
ATOM 738 N N . CYS A 1 91 ? 4.752 -1.650 6.282 1.00 97.94 91 CYS A N 1
ATOM 739 C CA . CYS A 1 91 ? 3.704 -1.797 7.297 1.00 97.94 91 CYS A CA 1
ATOM 740 C C . CYS A 1 91 ? 3.401 -0.475 8.017 1.00 97.94 91 CYS A C 1
ATOM 742 O O . CYS A 1 91 ? 2.237 -0.163 8.272 1.00 97.94 91 CYS A O 1
ATOM 744 N N . LEU A 1 92 ? 4.422 0.340 8.307 1.00 97.19 92 LEU A N 1
ATOM 745 C CA . LEU A 1 92 ? 4.230 1.669 8.892 1.00 97.19 92 LEU A CA 1
ATOM 746 C C . LEU A 1 92 ? 3.439 2.594 7.955 1.00 97.19 92 LEU A C 1
ATOM 748 O O . LEU A 1 92 ? 2.528 3.288 8.407 1.00 97.19 92 LEU A O 1
ATOM 752 N N . VAL A 1 93 ? 3.756 2.594 6.658 1.00 97.94 93 VAL A N 1
ATOM 753 C CA . VAL A 1 93 ? 3.044 3.398 5.652 1.00 97.94 93 VAL A CA 1
ATOM 754 C C . VAL A 1 93 ? 1.591 2.946 5.517 1.00 97.94 93 VAL A C 1
ATOM 756 O O . VAL A 1 93 ? 0.696 3.795 5.498 1.00 97.94 93 VAL A O 1
ATOM 759 N N . LEU A 1 94 ? 1.338 1.633 5.500 1.00 97.81 94 LEU A N 1
ATOM 760 C CA . LEU A 1 94 ? -0.020 1.088 5.523 1.00 97.81 94 LEU A CA 1
ATOM 761 C C . LEU A 1 94 ? -0.777 1.557 6.773 1.00 97.81 94 LEU A C 1
ATOM 763 O O . LEU A 1 94 ? -1.862 2.118 6.647 1.00 97.81 94 LEU A O 1
ATOM 767 N N . LYS A 1 95 ? -0.194 1.415 7.972 1.00 97.44 95 LYS A N 1
ATOM 768 C CA . LYS A 1 95 ? -0.816 1.875 9.228 1.00 97.44 95 LYS A CA 1
ATOM 769 C C . LYS A 1 95 ? -1.199 3.356 9.158 1.00 97.44 95 LYS A C 1
ATOM 771 O O . LYS A 1 95 ? -2.335 3.710 9.458 1.00 97.44 95 LYS A O 1
ATOM 776 N N . GLN A 1 96 ? -0.289 4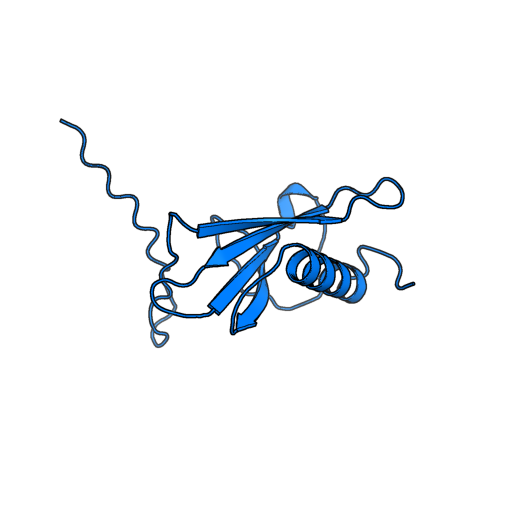.217 8.702 1.00 97.12 96 GLN A N 1
ATOM 777 C CA . GLN A 1 96 ? -0.548 5.655 8.559 1.00 97.12 96 GLN A CA 1
ATOM 778 C C . GLN A 1 96 ? -1.676 5.963 7.565 1.00 97.12 96 GLN A C 1
ATOM 780 O O . GLN A 1 96 ? -2.462 6.887 7.787 1.00 97.12 96 GLN A O 1
ATOM 785 N N . PHE A 1 97 ? -1.769 5.207 6.468 1.00 97.38 97 PHE A N 1
ATOM 786 C CA . PHE A 1 97 ? -2.896 5.295 5.539 1.00 97.38 97 PHE A CA 1
ATOM 787 C C . PHE A 1 97 ? -4.213 4.903 6.219 1.00 97.38 97 PHE A C 1
ATOM 789 O O . PHE A 1 97 ? -5.163 5.685 6.187 1.00 97.38 97 PHE A O 1
ATOM 796 N N . LEU A 1 98 ? -4.257 3.753 6.893 1.00 96.88 98 LEU A N 1
ATOM 797 C CA . LEU A 1 98 ? -5.461 3.266 7.571 1.00 96.88 98 LEU A CA 1
ATOM 798 C C . LEU A 1 98 ? -5.944 4.245 8.657 1.00 96.88 98 LEU A C 1
ATOM 800 O O . LEU A 1 98 ? -7.147 4.462 8.806 1.00 96.88 98 LEU A O 1
ATOM 804 N N . GLU A 1 99 ? -5.024 4.870 9.400 1.00 96.19 99 GLU A N 1
ATOM 805 C CA . GLU A 1 99 ? -5.344 5.915 10.384 1.00 96.19 99 GLU A CA 1
ATOM 806 C C . GLU A 1 99 ? -5.928 7.168 9.721 1.00 96.19 99 GLU A C 1
ATOM 808 O O . GLU A 1 99 ? -6.919 7.723 10.204 1.00 96.19 99 GLU A O 1
ATOM 813 N N . ARG A 1 100 ? -5.333 7.618 8.609 1.00 96.00 100 ARG A N 1
ATOM 814 C CA . ARG A 1 100 ? -5.799 8.787 7.844 1.00 96.00 100 ARG A CA 1
ATOM 815 C C . ARG A 1 100 ? -7.218 8.583 7.318 1.00 96.00 100 ARG A C 1
ATOM 817 O O . ARG A 1 100 ? -8.036 9.496 7.406 1.00 96.00 100 ARG A O 1
ATOM 824 N N . GLU A 1 101 ? -7.508 7.380 6.838 1.00 95.94 101 GLU A N 1
ATOM 825 C CA . GLU A 1 101 ? -8.824 6.976 6.334 1.00 95.94 101 GLU A CA 1
ATOM 826 C C . GLU A 1 101 ? -9.814 6.597 7.439 1.00 95.94 101 GLU A C 1
ATOM 828 O O 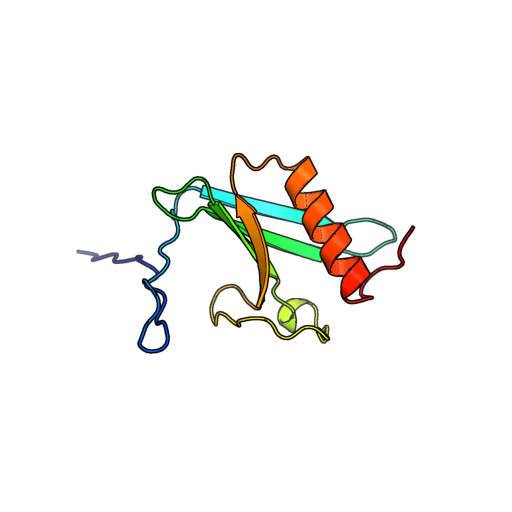. GLU A 1 101 ? -10.972 6.293 7.155 1.00 95.94 101 GLU A O 1
ATOM 833 N N . LYS A 1 102 ? -9.386 6.659 8.708 1.00 95.56 102 LYS A N 1
ATOM 834 C CA . LYS A 1 102 ? -10.184 6.302 9.892 1.00 95.56 102 LYS A CA 1
ATOM 835 C C . LYS A 1 102 ? -10.686 4.854 9.868 1.00 95.56 102 LYS A C 1
ATOM 837 O O . LYS A 1 102 ? -11.688 4.543 10.510 1.00 95.56 102 LYS A O 1
ATOM 842 N N . LEU A 1 103 ? -9.976 3.971 9.166 1.00 94.81 103 LEU A N 1
ATOM 843 C CA . LEU A 1 103 ? -10.228 2.528 9.153 1.00 94.81 103 LEU A CA 1
ATOM 844 C C . LEU A 1 103 ? -9.726 1.867 10.440 1.00 94.81 103 LEU A C 1
ATOM 846 O O . LEU A 1 103 ? -10.261 0.851 10.878 1.00 94.81 103 LEU A O 1
ATOM 850 N N . ILE A 1 104 ? -8.735 2.488 11.083 1.00 94.50 104 ILE A N 1
ATOM 851 C CA . ILE A 1 104 ? -8.238 2.119 12.409 1.00 94.50 104 ILE A CA 1
ATOM 852 C C . ILE A 1 104 ? -8.154 3.355 13.313 1.00 94.50 104 ILE A C 1
ATOM 854 O O . ILE A 1 104 ? -8.128 4.497 12.848 1.00 94.50 104 ILE A O 1
ATOM 858 N N . LYS A 1 105 ? -8.122 3.138 14.634 1.00 88.44 105 LYS A N 1
ATOM 859 C CA . LYS A 1 105 ? -7.904 4.222 15.602 1.00 88.44 105 LYS A CA 1
ATOM 860 C C . LYS A 1 105 ? -6.428 4.595 15.624 1.00 88.44 105 LYS A C 1
ATOM 862 O O . LYS A 1 105 ? -5.595 3.712 15.803 1.00 88.44 105 LYS A O 1
ATOM 867 N N . LYS A 1 106 ? -6.149 5.895 15.542 1.00 79.88 106 LYS A N 1
ATOM 868 C CA . LYS A 1 106 ? -4.823 6.442 15.819 1.00 79.88 106 LYS A CA 1
ATOM 869 C C . LYS A 1 106 ? -4.442 6.165 17.274 1.00 79.88 106 LYS A C 1
ATOM 871 O O . LYS A 1 106 ? -5.253 6.420 18.170 1.00 79.88 106 LYS A O 1
ATOM 876 N N . GLU A 1 107 ? -3.252 5.619 17.473 1.00 67.31 107 GLU A N 1
ATOM 877 C CA . GLU A 1 107 ? -2.669 5.334 18.792 1.00 67.31 107 GLU A CA 1
ATOM 878 C C . GLU A 1 107 ? -1.787 6.474 19.300 1.00 67.31 107 GLU A C 1
ATOM 880 O O . GLU A 1 107 ? -1.203 7.206 18.465 1.00 67.31 107 GLU A O 1
#